Protein AF-A0A976FUV2-F1 (afdb_monomer)

pLDDT: mean 78.16, std 14.22, range [41.0, 96.12]

Solvent-accessible surface area (backbone atoms only — not comparable to full-atom values): 6008 Å² total; per-residue (Å²): 133,63,72,70,56,56,54,52,54,49,52,52,50,52,52,49,52,52,53,52,63,72,56,60,85,86,66,73,92,83,65,73,85,70,70,54,74,66,56,51,51,48,52,34,48,76,69,68,55,72,94,76,92,75,93,71,57,70,68,58,52,53,52,49,52,61,56,20,73,79,35,96,56,28,59,67,41,51,49,50,55,55,47,63,73,68,50,77,81,68,95,81,82,124

Radius of gyration: 25.24 Å; Cα contacts (8 Å, |Δi|>4): 20; chains: 1; bounding box: 76×36×35 Å

Sequence (94 aa):
MKKTDLEKNKGLKIANSLKQAAAGRGGIPGAAARPDRREQRRLDQEQGLVPFACKLDGALVKRLQALAADHPGGMTGLLNEVLAGALPPEPGQA

Mean predicted aligned error: 15.31 Å

Structure (mmCIF, N/CA/C/O backbone):
data_AF-A0A976FUV2-F1
#
_entry.id   AF-A0A976FUV2-F1
#
loop_
_atom_site.group_PDB
_atom_site.id
_atom_site.type_symbol
_atom_site.label_atom_id
_atom_site.label_alt_id
_atom_site.label_comp_id
_atom_site.label_asym_id
_atom_site.label_entity_id
_atom_site.label_seq_id
_atom_site.pdbx_PDB_ins_code
_atom_site.Cartn_x
_atom_site.Cartn_y
_atom_site.Cartn_z
_atom_site.occupancy
_atom_site.B_iso_or_equiv
_atom_site.auth_seq_id
_atom_site.auth_comp_id
_atom_site.auth_asym_id
_atom_site.auth_atom_id
_atom_site.pdbx_PDB_model_num
ATOM 1 N N . MET A 1 1 ? 60.548 -1.400 -15.520 1.00 58.22 1 MET A N 1
ATOM 2 C CA . MET A 1 1 ? 59.665 -2.591 -15.554 1.00 58.22 1 MET A CA 1
ATOM 3 C C . MET A 1 1 ? 59.772 -3.249 -16.922 1.00 58.22 1 MET A C 1
ATOM 5 O O . MET A 1 1 ? 59.877 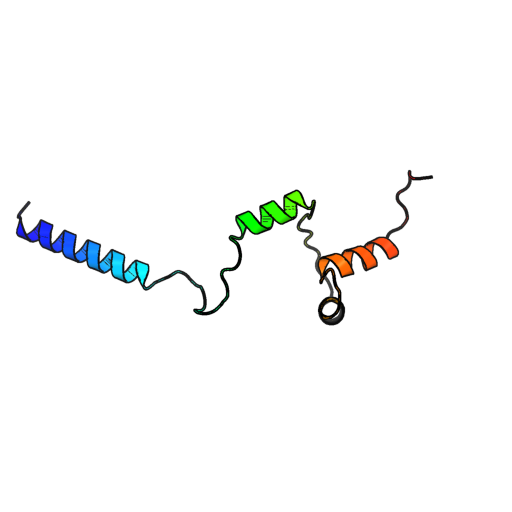-2.536 -17.913 1.00 58.22 1 MET A O 1
ATOM 9 N N . LYS A 1 2 ? 59.816 -4.584 -16.988 1.00 75.62 2 LYS A N 1
ATOM 10 C CA . LYS A 1 2 ? 59.973 -5.322 -18.254 1.00 75.62 2 LYS A CA 1
ATOM 11 C C . LYS A 1 2 ? 58.690 -5.181 -19.089 1.00 75.62 2 LYS A C 1
ATOM 13 O O . LYS A 1 2 ? 57.601 -5.319 -18.544 1.00 75.62 2 LYS A O 1
ATOM 18 N N . LYS A 1 3 ? 58.804 -4.922 -20.401 1.00 69.31 3 LYS A N 1
ATOM 19 C CA . LYS A 1 3 ? 57.651 -4.732 -21.316 1.00 69.31 3 LYS A CA 1
ATOM 20 C C . LYS A 1 3 ? 56.646 -5.892 -21.271 1.00 69.31 3 LYS A C 1
ATOM 22 O O . LYS A 1 3 ? 55.450 -5.673 -21.404 1.00 69.31 3 LYS A O 1
ATOM 27 N N . THR A 1 4 ? 57.126 -7.103 -21.008 1.00 74.50 4 THR A N 1
ATOM 28 C CA . THR A 1 4 ? 56.303 -8.312 -20.875 1.00 74.50 4 THR A CA 1
ATOM 29 C C . THR A 1 4 ? 55.376 -8.286 -19.661 1.00 74.50 4 THR A C 1
ATOM 31 O O . THR A 1 4 ? 54.293 -8.861 -19.704 1.00 74.50 4 THR A O 1
ATOM 34 N N . ASP A 1 5 ? 55.766 -7.600 -18.589 1.00 75.69 5 ASP A N 1
ATOM 35 C CA . ASP A 1 5 ? 54.963 -7.473 -17.373 1.00 75.69 5 ASP A CA 1
ATOM 36 C C . ASP A 1 5 ? 53.787 -6.504 -17.575 1.00 75.69 5 ASP A C 1
ATOM 38 O O . ASP A 1 5 ? 52.676 -6.718 -17.094 1.00 75.69 5 ASP A O 1
ATOM 42 N N . LEU A 1 6 ? 54.005 -5.468 -18.387 1.00 77.56 6 LEU A N 1
ATOM 43 C CA . LEU A 1 6 ? 52.982 -4.498 -18.771 1.00 77.56 6 LEU A CA 1
ATOM 44 C C . LEU A 1 6 ? 51.862 -5.145 -19.595 1.00 77.56 6 LEU A C 1
ATOM 46 O O . LEU A 1 6 ? 50.688 -4.898 -19.330 1.00 77.56 6 LEU A O 1
ATOM 50 N N . GLU A 1 7 ? 52.212 -6.013 -20.543 1.00 80.62 7 GLU A N 1
ATOM 51 C CA . GLU A 1 7 ? 51.234 -6.740 -21.362 1.00 80.62 7 GLU A CA 1
ATOM 52 C C . GLU A 1 7 ? 50.423 -7.749 -20.531 1.00 80.62 7 GLU A C 1
ATOM 54 O O . GLU A 1 7 ? 49.203 -7.838 -20.679 1.00 80.62 7 GLU A O 1
ATOM 59 N N . LYS A 1 8 ? 51.054 -8.427 -19.563 1.00 79.94 8 LYS A N 1
ATOM 60 C CA . LYS A 1 8 ? 50.348 -9.304 -18.610 1.00 79.94 8 LYS A CA 1
ATOM 61 C C . LYS A 1 8 ? 49.360 -8.530 -17.740 1.00 79.94 8 LYS A C 1
ATOM 63 O O . LYS A 1 8 ? 48.215 -8.949 -17.584 1.00 79.94 8 LYS A O 1
ATOM 68 N N . ASN A 1 9 ? 49.769 -7.374 -17.222 1.00 80.38 9 ASN A N 1
ATOM 69 C CA . ASN A 1 9 ? 48.899 -6.517 -16.419 1.00 80.38 9 ASN A CA 1
ATOM 70 C C . ASN A 1 9 ? 47.714 -5.962 -17.227 1.00 80.38 9 ASN A C 1
ATOM 72 O O . ASN A 1 9 ? 46.610 -5.842 -16.695 1.00 80.38 9 ASN A O 1
ATOM 76 N N . LYS A 1 10 ? 47.904 -5.665 -18.519 1.00 79.94 10 LYS A N 1
ATOM 77 C CA . LYS A 1 10 ? 46.804 -5.285 -19.421 1.00 79.94 10 LYS A CA 1
ATOM 78 C C . LYS A 1 10 ? 45.832 -6.443 -19.641 1.00 79.94 10 LYS A C 1
ATOM 80 O O . LYS A 1 10 ? 44.629 -6.242 -19.499 1.00 79.94 10 LYS A O 1
ATOM 85 N N . GLY A 1 11 ? 46.339 -7.651 -19.897 1.00 81.62 11 GLY A N 1
ATOM 86 C CA . GLY A 1 11 ? 45.509 -8.853 -20.030 1.00 81.62 11 GLY A CA 1
ATOM 87 C C . GLY A 1 11 ? 44.677 -9.133 -18.775 1.00 81.62 11 GLY A C 1
ATOM 88 O O . GLY A 1 11 ? 43.471 -9.357 -18.865 1.00 81.62 11 GLY A O 1
ATOM 89 N N . LEU A 1 12 ? 45.286 -9.016 -17.591 1.00 81.06 12 LEU A N 1
ATOM 90 C CA . LEU A 1 12 ? 44.591 -9.167 -16.309 1.00 81.06 12 LEU A CA 1
ATOM 91 C C . LEU A 1 12 ? 43.509 -8.100 -16.096 1.00 81.06 12 LEU A C 1
ATOM 93 O O . LEU A 1 12 ? 42.430 -8.416 -15.595 1.00 81.06 12 LEU A O 1
ATOM 97 N N . LYS A 1 13 ? 43.756 -6.848 -16.499 1.00 80.75 13 LYS A N 1
ATOM 98 C CA . LYS A 1 13 ? 42.743 -5.781 -16.432 1.00 80.75 13 LYS A CA 1
ATOM 99 C C . LYS A 1 13 ? 41.550 -6.067 -17.339 1.00 80.75 13 LYS A C 1
ATOM 101 O O . LYS A 1 13 ? 40.421 -5.924 -16.881 1.00 80.75 13 LYS A O 1
ATOM 106 N N . ILE A 1 14 ? 41.794 -6.511 -18.571 1.00 78.81 14 ILE A N 1
ATOM 107 C CA . ILE A 1 14 ? 40.736 -6.842 -19.537 1.00 78.81 14 ILE A CA 1
ATOM 108 C C . ILE A 1 14 ? 39.907 -8.040 -19.047 1.00 78.81 14 ILE A C 1
ATOM 110 O O . ILE A 1 14 ? 38.676 -8.006 -19.073 1.00 78.81 14 ILE A O 1
ATOM 114 N N . ALA A 1 15 ? 40.562 -9.080 -18.525 1.00 78.69 15 ALA A N 1
ATOM 115 C CA . ALA A 1 15 ? 39.876 -10.238 -17.954 1.00 78.69 15 ALA A CA 1
ATOM 116 C C . ALA A 1 15 ? 39.024 -9.856 -16.730 1.00 78.69 15 ALA A C 1
ATOM 118 O O . ALA A 1 15 ? 37.876 -10.285 -16.608 1.00 78.69 15 ALA A O 1
ATOM 119 N N . ASN A 1 16 ? 39.548 -8.996 -15.849 1.00 77.75 16 ASN A N 1
ATOM 120 C CA . ASN A 1 16 ? 38.805 -8.497 -14.693 1.00 77.75 16 ASN A CA 1
ATOM 121 C C . ASN A 1 16 ? 37.641 -7.578 -15.087 1.00 77.75 16 ASN A C 1
ATOM 123 O O . ASN A 1 16 ? 36.591 -7.643 -14.447 1.00 77.75 16 ASN A O 1
ATOM 127 N N . SER A 1 17 ? 37.774 -6.744 -16.124 1.00 71.38 17 SER A N 1
ATOM 128 C CA . SER A 1 17 ? 36.644 -5.948 -16.624 1.00 71.38 17 SER A CA 1
ATOM 129 C C . SER A 1 17 ? 35.556 -6.832 -17.226 1.00 71.38 17 SER A C 1
ATOM 131 O O . SER A 1 17 ? 34.379 -6.608 -16.959 1.00 71.38 17 SER A O 1
ATOM 133 N N . LEU A 1 18 ? 35.932 -7.884 -17.960 1.00 72.88 18 LEU A N 1
ATOM 134 C CA . LEU A 1 18 ? 34.972 -8.808 -18.564 1.00 72.88 18 LEU A CA 1
ATOM 135 C C . LEU A 1 18 ? 34.230 -9.633 -17.500 1.00 72.88 18 LEU A C 1
ATOM 137 O O . LEU A 1 18 ? 33.011 -9.775 -17.557 1.00 72.88 18 LEU A O 1
ATOM 141 N N . LYS A 1 19 ? 34.945 -10.111 -16.473 1.00 69.62 19 LYS A N 1
ATOM 142 C CA . LYS A 1 19 ? 34.348 -10.847 -15.348 1.00 69.62 19 LYS A CA 1
ATOM 143 C C . LYS A 1 19 ? 33.396 -9.977 -14.523 1.00 69.62 19 LYS A C 1
ATOM 145 O O . LYS A 1 19 ? 32.359 -10.462 -14.088 1.00 69.62 19 LYS A O 1
ATOM 150 N N . GLN A 1 20 ? 33.722 -8.698 -14.328 1.00 64.31 20 GLN A N 1
ATOM 151 C CA . GLN A 1 20 ? 32.839 -7.749 -13.640 1.00 64.31 20 GLN A CA 1
ATOM 152 C C . GLN A 1 20 ? 31.606 -7.374 -14.472 1.00 64.31 20 GLN A C 1
ATOM 154 O O . GLN A 1 20 ? 30.532 -7.224 -13.900 1.00 64.31 20 GLN A O 1
ATOM 159 N N . ALA A 1 21 ? 31.731 -7.278 -15.799 1.00 60.84 21 ALA A N 1
ATOM 160 C CA . ALA A 1 21 ? 30.590 -7.061 -16.691 1.00 60.84 21 ALA A CA 1
ATOM 161 C C . ALA A 1 21 ? 29.624 -8.261 -16.704 1.00 60.84 21 ALA A C 1
ATOM 163 O O . ALA A 1 21 ? 28.411 -8.074 -16.703 1.00 60.84 21 ALA A O 1
ATOM 164 N N . ALA A 1 22 ? 30.152 -9.490 -16.654 1.00 59.72 22 ALA A N 1
ATOM 165 C CA . ALA A 1 22 ? 29.349 -10.710 -16.541 1.00 59.72 22 ALA A CA 1
ATOM 166 C C . ALA A 1 22 ? 28.743 -10.902 -15.138 1.00 59.72 22 ALA A C 1
ATOM 168 O O . ALA A 1 22 ? 27.649 -11.441 -14.999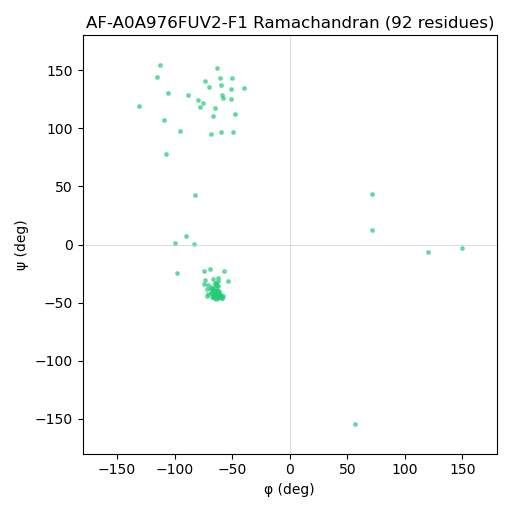 1.00 59.72 22 ALA A O 1
ATOM 169 N N . ALA A 1 23 ? 29.414 -10.415 -14.091 1.00 57.84 23 ALA A N 1
ATOM 170 C CA . ALA A 1 23 ? 28.906 -10.379 -12.720 1.00 57.84 23 ALA A CA 1
ATOM 171 C C . ALA A 1 23 ? 27.981 -9.171 -12.476 1.00 57.84 23 ALA A C 1
ATOM 173 O O . ALA A 1 23 ? 28.075 -8.505 -11.439 1.00 57.84 23 ALA A O 1
ATOM 174 N N . GLY A 1 24 ? 27.093 -8.885 -13.437 1.00 53.41 24 GLY A N 1
ATOM 175 C CA . GLY A 1 24 ? 26.019 -7.909 -13.294 1.00 53.41 24 GLY A CA 1
ATOM 176 C C . GLY A 1 24 ? 25.293 -8.142 -11.973 1.00 53.41 24 GLY A C 1
ATOM 177 O O . GLY A 1 24 ? 24.676 -9.183 -11.752 1.00 53.41 24 GLY A O 1
ATOM 178 N N . ARG A 1 25 ? 25.443 -7.187 -11.053 1.00 56.50 25 ARG A N 1
ATOM 179 C CA . ARG A 1 25 ? 24.901 -7.247 -9.697 1.00 56.50 25 ARG A CA 1
ATOM 180 C C . ARG A 1 25 ? 23.372 -7.369 -9.739 1.00 56.50 25 ARG A C 1
ATOM 182 O O . ARG A 1 25 ? 22.674 -6.364 -9.799 1.00 56.50 25 ARG A O 1
ATOM 189 N N . GLY A 1 26 ? 22.875 -8.599 -9.622 1.00 55.31 26 GLY A N 1
ATOM 190 C CA . GLY A 1 26 ? 21.625 -8.923 -8.929 1.00 55.31 26 GLY A CA 1
ATOM 191 C C . GLY A 1 26 ? 20.311 -8.500 -9.589 1.00 55.31 26 GLY A C 1
ATOM 192 O O . GLY A 1 26 ? 19.418 -8.040 -8.882 1.00 55.31 26 GLY A O 1
ATOM 193 N N . GLY A 1 27 ? 20.150 -8.680 -10.899 1.00 50.06 27 GLY A N 1
ATOM 194 C CA . GLY A 1 27 ? 18.859 -8.498 -11.568 1.00 50.06 27 GLY A CA 1
ATOM 195 C C . GLY A 1 27 ? 18.535 -9.686 -12.461 1.00 50.06 27 GLY A C 1
ATOM 196 O O . GLY A 1 27 ? 19.290 -9.977 -13.381 1.00 50.06 27 GLY A O 1
ATOM 197 N N . ILE A 1 28 ? 17.431 -10.378 -12.173 1.00 51.00 28 ILE A N 1
ATOM 198 C CA . ILE A 1 28 ? 16.898 -11.473 -12.993 1.00 51.00 28 ILE A CA 1
ATOM 199 C C . ILE A 1 28 ? 16.784 -10.994 -14.455 1.00 51.00 28 ILE A C 1
ATOM 201 O O . ILE A 1 28 ? 16.144 -9.964 -14.690 1.00 51.00 28 ILE A O 1
ATOM 205 N N . PRO A 1 29 ? 17.375 -11.701 -15.437 1.00 41.00 29 PRO A N 1
ATOM 206 C CA . PRO A 1 29 ? 17.238 -11.333 -16.839 1.00 41.00 29 PRO A CA 1
ATOM 207 C C . PRO A 1 29 ? 15.770 -11.501 -17.254 1.00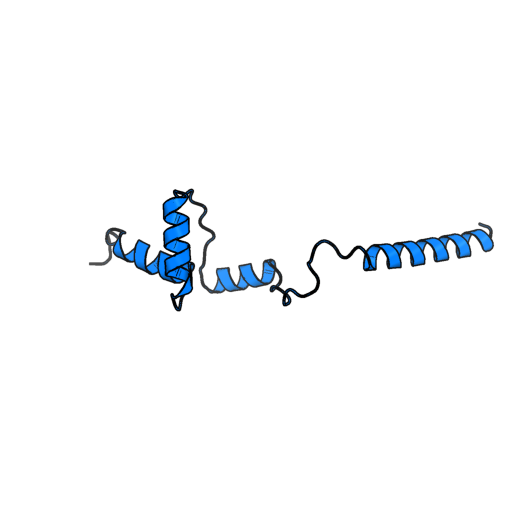 41.00 29 PRO A C 1
ATOM 209 O O . PRO A 1 29 ? 15.228 -12.600 -17.183 1.00 41.00 29 PRO A O 1
ATOM 212 N N . GLY A 1 30 ? 15.120 -10.399 -17.642 1.00 51.50 30 GLY A N 1
ATOM 213 C CA . GLY A 1 30 ? 13.730 -10.383 -18.119 1.00 51.50 30 GLY A CA 1
ATOM 214 C C . GLY A 1 30 ? 12.753 -9.523 -17.311 1.00 51.50 30 GLY A C 1
ATOM 215 O O . GLY A 1 30 ? 11.624 -9.329 -17.751 1.00 51.50 30 GLY A O 1
ATOM 216 N N . ALA A 1 31 ? 13.155 -8.956 -16.170 1.00 50.31 31 ALA A N 1
ATOM 217 C CA . ALA A 1 31 ? 12.333 -7.944 -15.511 1.00 50.31 31 ALA A CA 1
ATOM 218 C C . ALA A 1 31 ? 12.508 -6.607 -16.245 1.00 50.31 31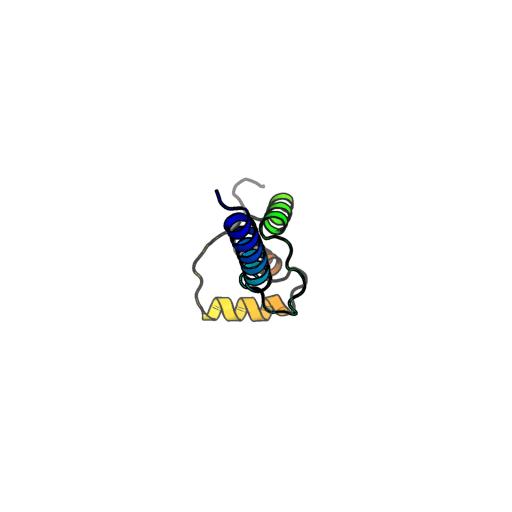 ALA A C 1
ATOM 220 O O . ALA A 1 31 ? 13.623 -6.086 -16.300 1.00 50.31 31 ALA A O 1
ATOM 221 N N . ALA A 1 32 ? 11.419 -6.072 -16.811 1.00 50.12 32 ALA A N 1
ATOM 222 C CA . ALA A 1 32 ? 11.357 -4.714 -17.352 1.00 50.12 32 ALA A CA 1
ATOM 223 C C . ALA A 1 32 ? 12.125 -3.755 -16.434 1.00 50.12 32 ALA A C 1
ATOM 225 O O . ALA A 1 32 ? 11.993 -3.865 -15.212 1.00 50.12 32 ALA A O 1
ATOM 226 N N . ALA A 1 33 ? 12.951 -2.881 -17.020 1.00 53.25 33 ALA A N 1
ATOM 227 C CA . ALA A 1 33 ? 13.796 -1.938 -16.298 1.00 53.25 33 ALA A CA 1
ATOM 228 C C . ALA A 1 33 ? 12.952 -1.197 -15.255 1.00 53.25 33 ALA A C 1
ATOM 230 O O . ALA A 1 33 ? 12.225 -0.260 -15.579 1.00 53.25 33 ALA A O 1
ATOM 231 N N . ARG A 1 34 ? 12.994 -1.669 -14.002 1.00 58.72 34 ARG A N 1
ATOM 232 C CA . ARG A 1 34 ? 12.362 -0.960 -12.896 1.00 58.72 34 ARG A CA 1
ATOM 233 C C . ARG A 1 34 ? 13.031 0.412 -12.870 1.00 58.72 34 ARG A C 1
ATOM 235 O O . ARG A 1 34 ? 14.267 0.434 -12.899 1.00 58.72 34 ARG A O 1
ATOM 242 N N . PRO A 1 35 ? 12.257 1.513 -12.857 1.00 60.06 35 PRO A N 1
ATOM 243 C CA . PRO A 1 35 ? 12.830 2.847 -12.779 1.00 60.06 35 PRO A CA 1
ATOM 244 C C . PRO A 1 35 ? 13.829 2.882 -11.626 1.00 60.06 35 PRO A C 1
ATOM 246 O O . PRO A 1 35 ? 13.638 2.198 -10.609 1.00 60.06 35 PRO A O 1
ATOM 249 N N . ASP A 1 36 ? 14.928 3.615 -11.810 1.00 74.56 36 ASP A N 1
ATOM 250 C CA . ASP A 1 36 ? 15.934 3.732 -10.763 1.00 74.56 36 ASP A CA 1
ATOM 251 C C . ASP A 1 36 ? 15.229 4.135 -9.462 1.00 74.56 36 ASP A C 1
ATOM 253 O O . ASP A 1 36 ? 14.368 5.017 -9.439 1.00 74.56 36 ASP A O 1
ATOM 257 N N . ARG A 1 37 ? 15.563 3.468 -8.353 1.00 78.75 37 ARG A N 1
ATOM 258 C CA . ARG A 1 37 ? 14.879 3.664 -7.065 1.00 78.75 37 ARG A CA 1
ATOM 259 C C . ARG A 1 37 ? 14.934 5.122 -6.606 1.00 78.75 37 ARG A C 1
ATOM 261 O O . ARG A 1 37 ? 14.112 5.529 -5.792 1.00 78.75 37 ARG A O 1
ATOM 268 N N . ARG A 1 38 ? 15.908 5.901 -7.090 1.00 75.12 38 ARG A N 1
ATOM 269 C CA . ARG A 1 38 ? 15.987 7.354 -6.877 1.00 75.12 38 ARG A CA 1
ATOM 270 C C . ARG A 1 38 ? 14.938 8.125 -7.665 1.00 75.12 38 ARG A C 1
ATOM 272 O O . ARG A 1 38 ? 14.326 9.023 -7.104 1.00 75.12 38 ARG A O 1
ATOM 279 N N . GLU A 1 39 ? 14.745 7.779 -8.928 1.00 77.62 39 GLU A N 1
ATOM 280 C CA . GLU A 1 39 ? 13.772 8.423 -9.805 1.00 77.62 39 GLU A CA 1
ATOM 281 C C . GLU A 1 39 ? 12.350 8.127 -9.333 1.00 77.62 39 GLU A C 1
ATOM 283 O O . GLU A 1 39 ? 11.556 9.048 -9.188 1.00 77.62 39 GLU A O 1
ATOM 288 N N . GLN A 1 40 ? 12.076 6.884 -8.928 1.00 76.94 40 GLN A N 1
ATOM 289 C CA . GLN A 1 40 ? 10.793 6.525 -8.323 1.00 76.94 40 GLN A CA 1
ATOM 290 C C . GLN A 1 40 ? 10.510 7.337 -7.049 1.00 76.94 40 GLN A C 1
ATOM 292 O O . GLN A 1 40 ? 9.444 7.921 -6.922 1.00 76.94 40 GLN A O 1
ATOM 297 N N . ARG A 1 41 ? 11.495 7.476 -6.148 1.00 75.88 41 ARG A N 1
ATOM 298 C CA . ARG A 1 41 ? 11.343 8.318 -4.947 1.00 75.88 41 ARG A CA 1
ATOM 299 C C . ARG A 1 41 ? 11.147 9.794 -5.272 1.00 75.88 41 ARG A C 1
ATOM 301 O O . ARG A 1 41 ? 10.489 10.484 -4.505 1.00 75.88 41 ARG A O 1
ATOM 308 N N . ARG A 1 42 ? 11.755 10.291 -6.352 1.00 78.31 42 ARG A N 1
ATOM 309 C CA . ARG A 1 42 ? 11.574 11.677 -6.790 1.00 78.31 42 ARG A CA 1
ATOM 310 C C . ARG A 1 42 ? 10.146 11.897 -7.284 1.00 78.31 42 ARG A C 1
ATOM 312 O O . ARG A 1 42 ? 9.530 12.864 -6.866 1.00 78.31 42 ARG A O 1
ATOM 319 N N . LEU A 1 43 ? 9.619 10.980 -8.094 1.00 76.56 43 LEU A N 1
ATOM 320 C CA . LEU A 1 43 ? 8.228 11.017 -8.550 1.00 76.56 43 LEU A CA 1
ATOM 321 C C . LEU A 1 43 ? 7.252 10.916 -7.373 1.00 76.56 43 LEU A C 1
ATOM 323 O O . LEU A 1 43 ? 6.308 11.692 -7.297 1.00 76.56 43 LEU A O 1
ATOM 327 N N . ASP A 1 44 ? 7.522 10.024 -6.419 1.00 80.62 44 ASP A N 1
ATOM 328 C CA . ASP A 1 44 ? 6.714 9.892 -5.205 1.00 80.62 44 ASP A CA 1
ATOM 329 C C . ASP A 1 44 ? 6.731 11.200 -4.387 1.00 80.62 44 ASP A C 1
ATOM 331 O O . ASP A 1 44 ? 5.686 11.671 -3.950 1.00 80.62 44 ASP A O 1
ATOM 335 N N . GLN A 1 45 ? 7.895 11.844 -4.236 1.00 75.06 45 GLN A N 1
ATOM 336 C CA . GLN A 1 45 ? 8.014 13.143 -3.561 1.00 75.06 45 GLN A CA 1
ATOM 337 C C . GLN A 1 45 ? 7.290 14.269 -4.303 1.00 75.06 45 GLN A C 1
ATOM 339 O O . GLN A 1 45 ? 6.636 15.088 -3.664 1.00 75.06 45 GLN A O 1
ATOM 344 N N . GLU A 1 46 ? 7.384 14.310 -5.633 1.00 76.25 46 GLU A N 1
ATOM 345 C CA . GLU A 1 46 ? 6.644 15.261 -6.473 1.00 76.25 46 GLU A CA 1
ATOM 346 C C . GLU A 1 46 ? 5.124 15.058 -6.336 1.00 76.25 46 GLU A C 1
ATOM 348 O O . GLU A 1 46 ? 4.368 16.025 -6.363 1.00 76.25 46 GLU A O 1
ATOM 353 N N . GLN A 1 47 ? 4.681 13.820 -6.098 1.00 77.00 47 GLN A N 1
ATOM 354 C CA . GLN A 1 47 ? 3.291 13.463 -5.791 1.00 77.00 47 GLN A CA 1
ATOM 355 C C . GLN A 1 47 ? 2.915 13.651 -4.307 1.00 77.00 47 GLN A C 1
ATOM 357 O O . GLN A 1 47 ? 1.782 13.362 -3.924 1.00 77.00 47 GLN A O 1
ATOM 362 N N . GLY A 1 48 ? 3.836 14.120 -3.456 1.00 82.06 48 GLY A N 1
ATOM 363 C CA . GLY A 1 48 ? 3.609 14.302 -2.017 1.00 82.06 48 GLY A CA 1
ATOM 364 C C . GLY A 1 48 ? 3.515 12.997 -1.214 1.00 82.06 48 GLY A C 1
ATOM 365 O O . GLY A 1 48 ? 3.105 13.016 -0.054 1.00 82.06 48 GLY A O 1
ATOM 366 N N . LEU A 1 49 ? 3.891 11.859 -1.801 1.00 82.38 49 LEU A N 1
ATOM 367 C CA . LEU A 1 49 ? 3.870 10.554 -1.150 1.00 82.38 49 LEU A CA 1
ATOM 368 C C . LEU A 1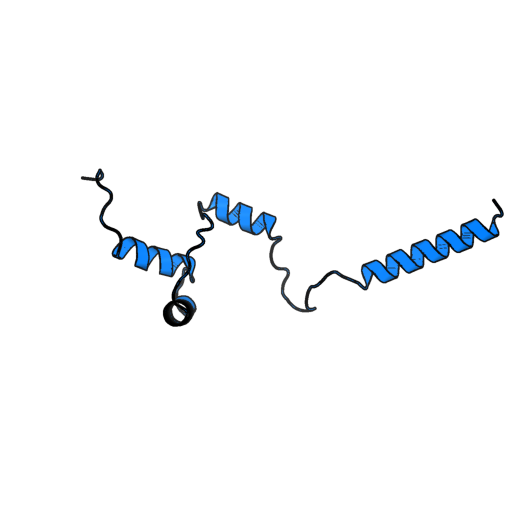 49 ? 5.037 10.433 -0.166 1.00 82.38 49 LEU A C 1
ATOM 370 O O . LEU A 1 49 ? 6.214 10.517 -0.526 1.00 82.38 49 LEU A O 1
ATOM 374 N N . VAL A 1 50 ? 4.701 10.190 1.099 1.00 83.25 50 VAL A N 1
ATOM 375 C CA . VAL A 1 50 ? 5.673 9.988 2.177 1.00 83.25 50 VAL A CA 1
ATOM 376 C C . VAL A 1 50 ? 5.717 8.503 2.545 1.00 83.25 50 VAL A C 1
ATOM 378 O O . VAL A 1 50 ? 4.668 7.901 2.784 1.00 83.25 50 VAL A O 1
ATOM 381 N N . PRO A 1 51 ? 6.907 7.877 2.633 1.00 83.75 51 PRO A N 1
ATOM 382 C CA . PRO A 1 51 ? 7.015 6.498 3.089 1.00 83.75 51 PRO A CA 1
ATOM 383 C C . PRO A 1 51 ? 6.629 6.398 4.570 1.00 83.75 51 PRO A C 1
ATOM 385 O O . PRO A 1 51 ? 7.361 6.858 5.447 1.00 83.75 51 PRO A O 1
ATOM 388 N N . PHE A 1 52 ? 5.492 5.762 4.849 1.00 83.56 52 PHE A N 1
ATOM 389 C CA . PHE A 1 52 ? 4.967 5.575 6.198 1.00 83.56 52 PHE A CA 1
ATOM 390 C C . PHE A 1 52 ? 5.070 4.106 6.619 1.00 83.56 52 PHE A C 1
ATOM 392 O O . PHE A 1 52 ? 4.365 3.237 6.107 1.00 83.56 52 PHE A O 1
ATOM 399 N N . ALA A 1 53 ? 5.996 3.807 7.531 1.00 84.38 53 ALA A N 1
ATOM 400 C CA . ALA A 1 53 ? 6.252 2.444 7.982 1.00 84.38 53 ALA A CA 1
ATOM 401 C C . ALA A 1 53 ? 5.474 2.132 9.269 1.00 84.38 53 ALA A C 1
ATOM 403 O O . ALA A 1 53 ? 5.941 2.416 10.371 1.00 84.38 53 ALA A O 1
ATOM 404 N N . CYS A 1 54 ? 4.321 1.475 9.128 1.00 86.38 54 CYS A N 1
ATOM 405 C CA . CYS A 1 54 ? 3.585 0.883 10.244 1.00 86.38 54 CYS A CA 1
ATOM 406 C C . CYS A 1 54 ? 3.528 -0.637 10.125 1.00 86.38 54 CYS A C 1
ATOM 408 O O . CYS A 1 54 ? 3.416 -1.196 9.034 1.00 86.38 54 CYS A O 1
ATOM 410 N N . LYS A 1 55 ? 3.594 -1.320 11.270 1.00 92.69 55 LYS A N 1
ATOM 411 C CA . LYS A 1 55 ? 3.370 -2.764 11.333 1.00 92.69 55 LYS A CA 1
ATOM 412 C C . LYS A 1 55 ? 1.866 -3.019 11.314 1.00 92.69 55 LYS A C 1
ATOM 414 O O . LYS A 1 55 ? 1.151 -2.499 12.164 1.00 92.69 55 LYS A O 1
ATOM 419 N N . LEU A 1 56 ? 1.414 -3.821 10.359 1.00 89.56 56 LEU A N 1
ATOM 420 C CA . LEU A 1 56 ? 0.033 -4.281 10.249 1.00 89.56 56 LEU A CA 1
ATOM 421 C C . LEU A 1 56 ? -0.024 -5.786 10.501 1.00 89.56 56 LEU A C 1
ATOM 423 O O . LEU A 1 56 ? 0.957 -6.499 10.277 1.00 89.56 56 LEU A O 1
ATOM 427 N N . ASP A 1 57 ? -1.182 -6.262 10.945 1.00 95.06 57 ASP A N 1
ATOM 428 C CA . ASP A 1 57 ? -1.440 -7.693 11.050 1.00 95.06 57 ASP A CA 1
ATOM 429 C C . ASP A 1 57 ? -1.328 -8.385 9.676 1.00 95.06 57 ASP A C 1
ATOM 431 O O . ASP A 1 57 ? -1.717 -7.838 8.640 1.00 95.06 57 ASP A O 1
ATOM 435 N N . GLY A 1 58 ? -0.801 -9.611 9.659 1.00 93.81 58 GLY A N 1
ATOM 436 C CA . GLY A 1 58 ? -0.544 -10.343 8.419 1.00 93.81 58 GLY A CA 1
ATOM 437 C C . GLY A 1 58 ? -1.811 -10.704 7.636 1.00 93.81 58 GLY A C 1
ATOM 438 O O . GLY A 1 58 ? -1.784 -10.708 6.403 1.00 93.81 58 GLY A O 1
ATOM 439 N N . ALA A 1 59 ? -2.928 -10.982 8.313 1.00 96.12 59 ALA A N 1
ATOM 440 C CA . ALA A 1 59 ? -4.203 -11.245 7.649 1.00 96.12 59 ALA A CA 1
ATOM 441 C C . ALA A 1 59 ? -4.784 -9.958 7.048 1.00 96.12 59 ALA A C 1
ATOM 443 O O . ALA A 1 59 ? -5.293 -9.977 5.924 1.00 96.12 59 ALA A O 1
ATOM 444 N N . LEU A 1 60 ? -4.631 -8.827 7.747 1.00 93.62 60 LEU A N 1
ATOM 445 C CA . LEU A 1 60 ? -5.033 -7.516 7.237 1.00 93.62 60 LEU A CA 1
ATOM 446 C C . LEU A 1 60 ? -4.265 -7.147 5.961 1.00 93.62 60 LEU A C 1
ATOM 448 O O . LEU A 1 60 ? -4.881 -6.737 4.979 1.00 93.62 60 LEU A O 1
ATOM 452 N N . VAL A 1 61 ? -2.946 -7.362 5.931 1.00 93.81 61 VAL A N 1
ATOM 453 C CA . VAL A 1 61 ? -2.128 -7.107 4.732 1.00 93.81 61 VAL A CA 1
ATOM 454 C C . VAL A 1 61 ? -2.601 -7.943 3.542 1.00 93.81 61 VAL A C 1
ATOM 456 O O . VAL A 1 61 ? -2.738 -7.407 2.445 1.00 93.81 61 VAL A O 1
ATOM 459 N N . LYS A 1 62 ? -2.910 -9.232 3.739 1.00 95.88 62 LYS A N 1
ATOM 460 C CA . LYS A 1 62 ? -3.432 -10.092 2.660 1.00 95.88 62 LYS A CA 1
ATOM 461 C C . LYS A 1 62 ? -4.762 -9.583 2.109 1.00 95.88 62 LYS A C 1
ATOM 463 O O . LYS A 1 62 ? -4.957 -9.571 0.897 1.00 95.88 62 LYS A O 1
ATOM 468 N N . ARG A 1 63 ? -5.664 -9.139 2.987 1.00 94.69 63 ARG A N 1
ATOM 469 C CA . ARG A 1 63 ? -6.949 -8.561 2.576 1.00 94.69 63 ARG A CA 1
ATOM 470 C C . ARG A 1 63 ? -6.754 -7.272 1.778 1.00 94.69 63 ARG A C 1
ATOM 472 O O . ARG A 1 63 ? -7.376 -7.115 0.734 1.00 94.69 63 ARG A O 1
ATOM 479 N N . LEU A 1 64 ? -5.871 -6.384 2.236 1.00 93.88 64 LEU A N 1
ATOM 480 C CA . LEU A 1 64 ? -5.535 -5.153 1.519 1.00 93.88 64 LEU A CA 1
ATOM 481 C C . LEU A 1 64 ? -4.918 -5.447 0.148 1.00 93.88 64 LEU A C 1
ATOM 483 O O . LEU A 1 64 ? -5.264 -4.787 -0.820 1.00 93.88 64 LEU A O 1
ATOM 487 N N . GLN A 1 65 ? -4.056 -6.460 0.039 1.00 93.38 65 GLN A N 1
ATOM 488 C CA . GLN A 1 65 ? -3.468 -6.870 -1.241 1.00 93.38 65 GLN A CA 1
ATOM 489 C C . GLN A 1 65 ? -4.515 -7.394 -2.222 1.00 93.38 65 GLN A C 1
ATOM 491 O O . GLN A 1 65 ? -4.474 -7.023 -3.391 1.00 93.38 65 GLN A O 1
ATOM 496 N N . ALA A 1 66 ? -5.454 -8.220 -1.752 1.00 94.88 66 ALA A N 1
ATOM 497 C CA . ALA A 1 66 ? -6.540 -8.726 -2.585 1.00 94.88 66 ALA A CA 1
ATOM 498 C C . ALA A 1 66 ? -7.428 -7.587 -3.107 1.00 94.88 66 ALA A C 1
ATOM 500 O O . ALA A 1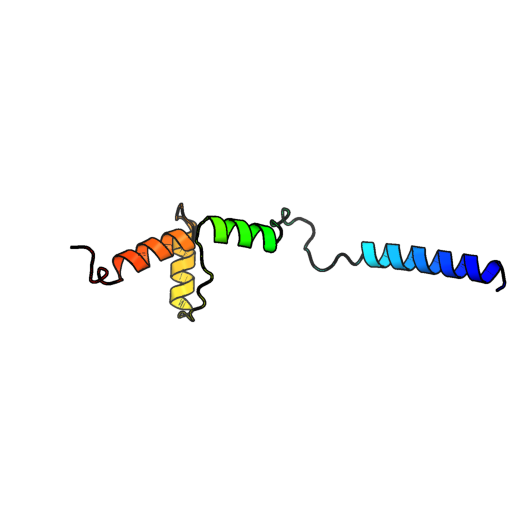 66 ? -7.724 -7.541 -4.292 1.00 94.88 66 ALA A O 1
ATOM 501 N N . LEU A 1 67 ? -7.791 -6.635 -2.242 1.00 92.75 67 LEU A N 1
ATOM 502 C CA . LEU A 1 67 ? -8.595 -5.472 -2.628 1.00 92.75 67 LEU A CA 1
ATOM 503 C C . LEU A 1 67 ? -7.839 -4.508 -3.553 1.00 92.75 67 LEU A C 1
ATOM 505 O O . LEU A 1 67 ? -8.417 -3.955 -4.481 1.00 92.75 67 LEU A O 1
ATOM 509 N N . ALA A 1 68 ? -6.543 -4.312 -3.317 1.00 93.69 68 ALA A N 1
ATOM 510 C CA . ALA A 1 68 ? -5.714 -3.417 -4.115 1.00 93.69 68 ALA A CA 1
ATOM 511 C C . ALA A 1 68 ? -5.474 -3.930 -5.541 1.00 93.69 68 ALA A C 1
ATOM 513 O O . ALA A 1 68 ? -5.129 -3.127 -6.405 1.00 93.69 68 ALA A O 1
ATOM 514 N N . ALA A 1 69 ? -5.629 -5.238 -5.785 1.00 92.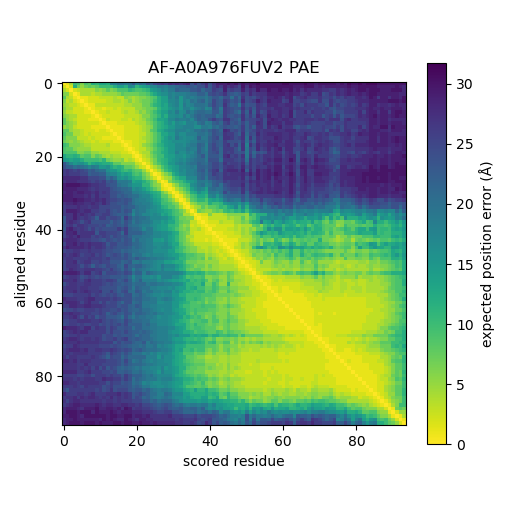62 69 ALA A N 1
ATOM 515 C CA . ALA A 1 69 ? -5.444 -5.837 -7.105 1.00 92.62 69 ALA A CA 1
ATOM 516 C C . ALA A 1 69 ? -6.440 -5.287 -8.138 1.00 92.62 69 ALA A C 1
ATOM 518 O O . ALA A 1 69 ? -6.059 -5.061 -9.283 1.00 92.62 69 ALA A O 1
ATOM 519 N N . ASP A 1 70 ? -7.671 -5.008 -7.705 1.00 91.12 70 ASP A N 1
ATOM 520 C CA . ASP A 1 70 ? -8.749 -4.498 -8.559 1.00 91.12 70 ASP A CA 1
ATOM 521 C C . ASP A 1 70 ? -8.930 -2.972 -8.441 1.00 91.12 70 ASP A C 1
ATOM 523 O O . ASP A 1 70 ? -9.810 -2.387 -9.074 1.00 91.12 70 ASP A O 1
ATOM 527 N N . HIS A 1 71 ? -8.109 -2.301 -7.625 1.00 91.62 71 HIS A N 1
ATOM 528 C CA . HIS A 1 71 ? -8.269 -0.881 -7.331 1.00 91.62 71 HIS A CA 1
ATOM 529 C C . HIS A 1 71 ? -7.525 0.005 -8.349 1.00 91.62 71 HIS A C 1
ATOM 531 O O . HIS A 1 71 ? -6.313 -0.161 -8.520 1.00 91.62 71 HIS A O 1
ATOM 537 N N . PRO A 1 72 ? -8.173 1.015 -8.969 1.00 87.06 72 PRO A N 1
ATOM 538 C CA . PRO A 1 72 ? -7.537 1.862 -9.985 1.00 87.06 72 PRO A CA 1
ATOM 539 C C . PRO A 1 72 ? -6.341 2.665 -9.447 1.00 87.06 72 PRO A C 1
ATOM 541 O O . PRO A 1 72 ? -5.398 2.942 -10.182 1.00 87.06 72 PRO A O 1
ATOM 544 N N . GLY A 1 73 ? -6.345 3.005 -8.154 1.00 86.38 73 GLY A N 1
ATOM 545 C CA . GLY A 1 73 ? -5.228 3.670 -7.468 1.00 86.38 73 GLY A CA 1
ATOM 546 C C . GLY A 1 73 ? -4.205 2.718 -6.827 1.00 86.38 73 GLY A C 1
ATOM 547 O O . GLY A 1 73 ? -3.351 3.167 -6.060 1.00 86.38 73 GLY A O 1
ATOM 548 N N . GLY A 1 74 ? -4.323 1.406 -7.062 1.00 90.75 74 GLY A N 1
ATOM 549 C CA . GLY A 1 74 ? -3.511 0.377 -6.414 1.00 90.75 74 GLY A CA 1
ATOM 550 C C . GLY A 1 74 ? -3.593 0.412 -4.882 1.00 90.75 74 GLY A C 1
ATOM 551 O O . GLY A 1 74 ? -4.564 0.898 -4.300 1.00 90.75 74 GLY A O 1
ATOM 552 N N . MET A 1 75 ? -2.543 -0.086 -4.216 1.00 91.38 75 MET A N 1
ATOM 553 C CA . MET A 1 75 ? -2.476 -0.169 -2.747 1.00 91.38 75 MET A CA 1
ATOM 554 C C . MET A 1 75 ? -2.547 1.206 -2.073 1.00 91.38 75 MET A C 1
ATOM 556 O O . MET A 1 75 ? -3.254 1.368 -1.084 1.00 91.38 75 MET A O 1
ATOM 560 N N . THR A 1 76 ? -1.825 2.196 -2.600 1.00 90.94 76 THR A N 1
ATOM 561 C CA . THR A 1 76 ? -1.772 3.539 -2.009 1.00 90.94 76 THR A CA 1
ATOM 562 C C . THR A 1 76 ? -3.120 4.248 -2.107 1.00 90.94 76 THR A C 1
ATOM 564 O O . THR A 1 76 ? -3.574 4.814 -1.118 1.00 90.94 76 THR A O 1
ATOM 567 N N . GLY A 1 77 ? -3.795 4.174 -3.261 1.00 90.62 77 GLY A N 1
ATOM 568 C CA . GLY A 1 77 ? -5.131 4.753 -3.427 1.00 90.62 77 GLY A CA 1
ATOM 569 C C . GLY A 1 77 ? -6.160 4.110 -2.498 1.00 90.62 77 GLY A C 1
ATOM 570 O O . GLY A 1 77 ? -6.864 4.822 -1.791 1.00 90.62 77 GLY A O 1
ATOM 571 N N . LEU A 1 78 ? -6.168 2.773 -2.419 1.00 93.81 78 LEU A N 1
ATOM 572 C CA . LEU A 1 78 ? -7.052 2.044 -1.507 1.00 93.81 78 LEU A CA 1
ATOM 573 C C . LEU A 1 78 ? -6.820 2.454 -0.045 1.00 93.81 78 LEU A C 1
ATOM 575 O O . LEU A 1 78 ? -7.769 2.683 0.701 1.00 93.81 78 LEU A O 1
ATOM 579 N N . LEU A 1 79 ? -5.555 2.539 0.378 1.00 93.00 79 LEU A N 1
ATOM 580 C CA . LEU A 1 79 ? -5.218 2.953 1.739 1.00 93.00 79 LEU A CA 1
ATOM 581 C C . LEU A 1 79 ? -5.668 4.386 2.022 1.00 93.00 79 LEU A C 1
ATOM 583 O O . LEU A 1 79 ? -6.190 4.630 3.105 1.00 93.00 79 LEU A O 1
ATOM 587 N N . ASN A 1 80 ? -5.520 5.307 1.069 1.00 91.50 80 ASN A N 1
ATOM 588 C CA . ASN A 1 80 ? -5.984 6.682 1.234 1.00 91.50 80 ASN A CA 1
ATOM 589 C C . ASN A 1 80 ? -7.501 6.750 1.444 1.00 91.50 80 ASN A C 1
ATOM 591 O O . ASN A 1 80 ? -7.943 7.437 2.359 1.00 91.50 80 ASN A O 1
ATOM 595 N N . GLU A 1 81 ? -8.292 6.011 0.664 1.00 91.25 81 GLU A N 1
ATOM 596 C CA . GLU A 1 81 ? -9.754 5.976 0.821 1.00 91.25 81 GLU A CA 1
ATOM 597 C C . GLU A 1 81 ? -10.175 5.388 2.173 1.00 91.25 81 GLU A C 1
ATOM 599 O O . GLU A 1 81 ? -10.990 5.972 2.889 1.00 91.25 81 GLU A O 1
ATOM 604 N N . VAL A 1 82 ? -9.575 4.256 2.559 1.00 93.56 82 VAL A N 1
ATOM 605 C CA . VAL A 1 82 ? -9.871 3.593 3.838 1.00 93.56 82 VAL A CA 1
ATOM 606 C C . VAL A 1 82 ? -9.479 4.476 5.023 1.00 93.56 82 VAL A C 1
ATOM 608 O O . VAL A 1 82 ? -10.241 4.585 5.982 1.00 93.56 82 VAL A O 1
ATOM 611 N N . LEU A 1 83 ? -8.300 5.104 4.977 1.00 92.25 83 LEU A N 1
ATOM 612 C CA . LEU A 1 83 ? -7.809 5.951 6.062 1.00 92.25 83 LEU A CA 1
ATOM 613 C C . LEU A 1 83 ? -8.593 7.262 6.152 1.00 92.25 83 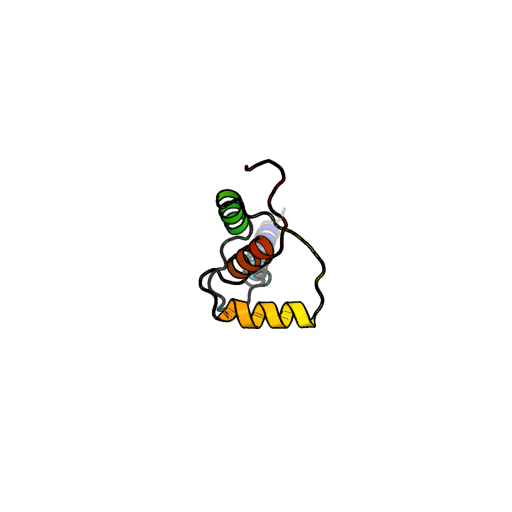LEU A C 1
ATOM 615 O O . LEU A 1 83 ? -8.972 7.641 7.254 1.00 92.25 83 LEU A O 1
ATOM 619 N N . ALA A 1 84 ? -8.900 7.918 5.031 1.00 90.44 84 ALA A N 1
ATOM 620 C CA . ALA A 1 84 ? -9.694 9.147 5.030 1.00 90.44 84 ALA A CA 1
ATOM 621 C C . ALA A 1 84 ? -11.121 8.926 5.558 1.00 90.44 84 ALA A C 1
ATOM 623 O O . ALA A 1 84 ? -11.652 9.790 6.246 1.00 90.44 84 ALA A O 1
ATOM 624 N N . GLY A 1 85 ? -11.730 7.765 5.285 1.00 90.31 85 GLY A N 1
ATOM 625 C CA . GLY A 1 85 ? -13.045 7.415 5.831 1.00 90.31 85 GLY A CA 1
ATOM 626 C C . GLY A 1 85 ? -13.037 7.019 7.313 1.00 90.31 85 GLY A C 1
ATOM 627 O O . GLY A 1 85 ? -14.074 7.095 7.968 1.00 90.31 85 GLY A O 1
ATOM 628 N N . ALA A 1 86 ? -11.893 6.577 7.846 1.00 91.56 86 ALA A N 1
ATOM 629 C CA . ALA A 1 86 ? -11.761 6.130 9.235 1.00 91.56 86 ALA A CA 1
ATOM 630 C C . ALA A 1 86 ? -11.203 7.206 10.179 1.00 91.56 86 ALA A C 1
ATOM 632 O O . ALA A 1 86 ? -11.412 7.124 11.392 1.00 91.56 86 ALA A O 1
ATOM 633 N N . LEU A 1 87 ? -10.461 8.180 9.648 1.00 90.62 87 LEU A N 1
ATOM 634 C CA . LEU A 1 87 ? -9.904 9.273 10.432 1.00 90.62 87 LEU A CA 1
ATOM 635 C C . LEU A 1 87 ? -11.006 10.272 10.823 1.00 90.62 87 LEU A C 1
ATOM 637 O O . LEU A 1 87 ? -11.895 10.561 10.021 1.00 90.62 87 LEU A O 1
ATOM 641 N N . PRO A 1 88 ? -10.968 10.810 12.055 1.00 86.38 88 PRO A N 1
ATOM 642 C CA . PRO A 1 88 ? -11.860 11.894 12.436 1.00 86.38 88 PRO A CA 1
ATOM 643 C C . PRO A 1 88 ? -11.576 13.138 11.577 1.00 86.38 88 PRO A C 1
ATOM 645 O O . PRO A 1 88 ? -10.436 13.329 11.148 1.00 86.38 88 PRO A O 1
ATOM 648 N N . PRO A 1 89 ? -12.580 14.003 11.336 1.00 80.25 89 PRO A N 1
ATOM 649 C CA . PRO A 1 89 ? -12.351 15.258 10.633 1.00 80.25 89 PRO A CA 1
ATOM 650 C C . PRO A 1 89 ? -11.329 16.107 11.397 1.00 80.25 89 PRO A C 1
ATOM 652 O O . PRO A 1 89 ? -11.383 16.202 12.626 1.00 80.25 89 PRO A O 1
ATOM 655 N N . GLU A 1 90 ? -10.402 16.722 10.663 1.00 76.94 90 GLU A N 1
ATOM 656 C CA . GLU A 1 90 ? -9.382 17.598 11.239 1.00 76.94 90 GLU A CA 1
ATOM 657 C C . GLU A 1 90 ? -10.059 18.750 12.011 1.00 76.94 90 GLU A C 1
ATOM 659 O O . GLU A 1 90 ? -10.905 19.457 11.446 1.00 76.94 90 GLU A O 1
ATOM 664 N N . PRO A 1 91 ? -9.720 18.968 13.297 1.00 66.50 91 PRO A N 1
ATOM 665 C CA . PRO A 1 91 ? -10.294 20.051 14.083 1.00 66.50 91 PRO A CA 1
ATOM 666 C C . PRO A 1 91 ? -9.784 21.394 13.542 1.00 66.50 91 PRO A C 1
ATOM 668 O O . PRO A 1 91 ? -8.694 21.842 13.888 1.00 66.50 91 PRO A O 1
ATOM 671 N N . GLY A 1 92 ? -10.56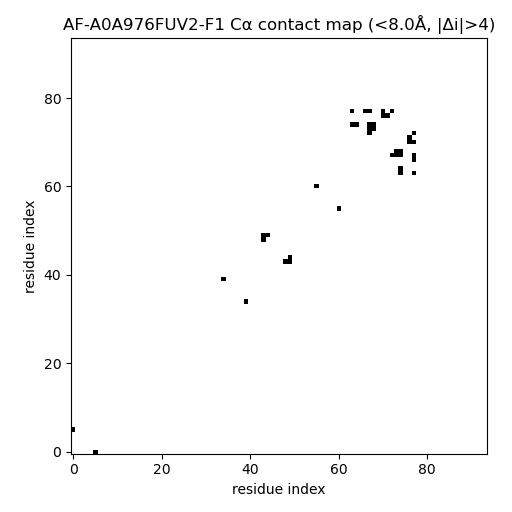3 22.031 12.665 1.00 64.38 92 GLY A N 1
ATOM 672 C CA . GLY A 1 92 ? -10.214 23.330 12.074 1.00 64.38 92 GLY A CA 1
ATOM 673 C C . GLY A 1 92 ? -10.739 23.597 10.661 1.00 64.38 92 GLY A C 1
ATOM 674 O O . GLY A 1 92 ? -10.531 24.695 10.155 1.00 64.38 92 GLY A O 1
ATOM 675 N N . GLN A 1 93 ? -11.421 22.641 10.026 1.00 54.03 93 GLN A N 1
ATOM 676 C CA . GLN A 1 93 ? -12.176 22.871 8.787 1.00 54.03 93 GLN A CA 1
ATOM 677 C C . GLN A 1 93 ? -13.680 22.842 9.093 1.00 54.03 93 GLN A C 1
ATOM 679 O O . GLN A 1 93 ? -14.345 21.830 8.882 1.00 54.03 93 GLN A O 1
ATOM 684 N N . ALA A 1 94 ? -14.193 23.938 9.653 1.00 47.00 94 ALA A N 1
ATOM 685 C CA . ALA A 1 94 ? -15.620 24.229 9.794 1.00 47.00 94 ALA A CA 1
ATOM 686 C C . ALA A 1 94 ? -15.873 25.682 9.384 1.00 47.00 94 ALA A C 1
ATOM 688 O O . ALA A 1 94 ? -15.030 26.535 9.748 1.00 47.00 94 ALA A O 1
#

Foldseek 3Di:
DDPVVVVVVVVVVVVVVVVVVVPPPDDDPPPDPDPDPVVVVVVCVVVVHDDDDDDDDPVVVVVLQVVQVPDPVRSVVSCCVVCVVVDDPDPPDD

Secondary structure (DSSP, 8-state):
--HHHHHHHHHHHHHHHHHHHHS--S--TTS--PPPHHHHHHHHHHTT---------HHHHHHHHHHHHT-TTHHHHHHHHHHHHHSPPPTT--

Organism: NCBI:txid164546